Protein AF-A0A0A1FB76-F1 (afdb_monomer_lite)

Radius of gyration: 25.15 Å; chains: 1; bounding box: 40×24×61 Å

Organism: NCBI:txid279058

Secondary structure (DSSP, 8-state):
--SS-S-HHHHHHHHT--HHHHHHHHH-SS------S--PPPTTGGGHHHHHHHHHHHTTSPPPHHHHHHHHHT-

Foldseek 3Di:
DPDDPDDLVVVCVVVVHDSVVSVVCVPDPDDDDDDDPDPPDDPCNVVVVVVVVVQVVQPPHGDDPVVVVVVVVVD

Sequence (75 aa):
MKKHGLSMLQIAVEAGRTVNTVRRHLALEEVPKYERNVKGACKLDTHRDYLRKRQAAARPKWIPVTVLYREIVAR

pLDDT: mean 86.93, std 9.9, range [50.19, 96.06]

Structure (mmCIF, N/CA/C/O backbone):
data_AF-A0A0A1FB76-F1
#
_entry.id   AF-A0A0A1FB76-F1
#
loop_
_atom_site.group_PDB
_atom_site.id
_atom_site.type_symbol
_atom_site.label_atom_id
_atom_site.label_alt_id
_atom_site.label_comp_id
_atom_site.label_asym_id
_atom_site.label_entity_id
_atom_site.label_seq_id
_atom_site.pdbx_PDB_ins_code
_atom_site.Cartn_x
_atom_site.Cartn_y
_atom_site.Cartn_z
_atom_site.occupancy
_atom_site.B_iso_or_equiv
_atom_site.auth_seq_id
_atom_site.auth_comp_id
_atom_site.auth_asym_id
_atom_site.auth_atom_id
_atom_site.pdbx_PDB_model_num
ATOM 1 N N . MET A 1 1 ? -9.552 7.378 38.913 1.00 51.09 1 MET A N 1
ATOM 2 C CA . MET A 1 1 ? -10.519 7.625 37.819 1.00 51.09 1 MET A CA 1
ATOM 3 C C . MET A 1 1 ? -9.910 8.636 36.859 1.00 51.09 1 MET A C 1
ATOM 5 O O . MET A 1 1 ? -9.797 9.801 37.215 1.00 51.09 1 MET A O 1
ATOM 9 N N . LYS A 1 2 ? -9.390 8.208 35.702 1.00 50.19 2 LYS A N 1
ATOM 10 C CA . LYS A 1 2 ? -8.693 9.124 34.786 1.00 50.19 2 LYS A CA 1
ATOM 11 C C . LYS A 1 2 ? -9.722 9.856 33.893 1.00 50.19 2 LYS A C 1
ATOM 13 O O . LYS A 1 2 ? -10.244 9.302 32.937 1.00 50.19 2 LYS A O 1
ATOM 18 N N . LYS A 1 3 ? -9.998 11.107 34.280 1.00 59.53 3 LYS A N 1
ATOM 19 C CA . LYS A 1 3 ? -10.353 12.297 33.472 1.00 59.53 3 LYS A CA 1
ATOM 20 C C . LYS A 1 3 ? -11.748 12.513 32.839 1.00 59.53 3 LYS A C 1
ATOM 22 O O . LYS A 1 3 ? -11.996 13.659 32.496 1.00 59.53 3 LYS A O 1
ATOM 27 N N . HIS A 1 4 ? -12.681 11.556 32.752 1.00 59.88 4 HIS A N 1
ATOM 28 C CA . HIS A 1 4 ? -13.966 11.807 32.039 1.00 59.88 4 HIS A CA 1
ATOM 29 C C . HIS A 1 4 ? -15.234 11.975 32.898 1.00 59.88 4 HIS A C 1
ATOM 31 O O . HIS A 1 4 ? -16.285 12.276 32.347 1.00 59.88 4 HIS A O 1
ATOM 37 N N . GLY A 1 5 ? -15.189 11.763 34.219 1.00 73.31 5 GLY A N 1
ATOM 38 C CA . GLY A 1 5 ? -16.374 11.877 35.097 1.00 73.31 5 GLY A CA 1
ATOM 39 C C . GLY A 1 5 ? -17.480 10.824 34.874 1.00 73.31 5 GLY A C 1
ATOM 40 O O . GLY A 1 5 ? -18.375 10.702 35.702 1.00 73.31 5 GLY A O 1
ATOM 41 N N . LEU A 1 6 ? -17.396 10.030 33.801 1.00 79.25 6 LEU A N 1
ATOM 42 C CA . LEU A 1 6 ? -18.342 8.976 33.432 1.00 79.25 6 LEU A CA 1
ATOM 43 C C . LEU A 1 6 ? -17.931 7.602 33.977 1.00 79.25 6 LEU A C 1
ATOM 45 O O . LEU A 1 6 ? -16.743 7.283 34.104 1.00 79.25 6 LEU A O 1
ATOM 49 N N . SER A 1 7 ? -18.924 6.751 34.253 1.00 87.69 7 SER A N 1
ATOM 50 C CA . SER A 1 7 ? -18.683 5.344 34.590 1.00 87.69 7 SER A CA 1
ATOM 51 C C . SER A 1 7 ? -18.262 4.536 33.355 1.00 87.69 7 SER A C 1
ATOM 53 O O . SER A 1 7 ? -18.671 4.822 32.231 1.00 87.69 7 SER A O 1
ATOM 55 N N . MET A 1 8 ? -17.483 3.465 33.552 1.00 87.75 8 MET A N 1
ATOM 56 C CA . MET A 1 8 ? -17.067 2.586 32.444 1.00 87.75 8 MET A CA 1
ATOM 57 C C . MET A 1 8 ? -18.259 1.969 31.695 1.00 87.75 8 MET A C 1
ATOM 59 O O . MET A 1 8 ? -18.156 1.722 30.499 1.00 87.75 8 MET A O 1
ATOM 63 N N . LEU A 1 9 ? -19.374 1.721 32.393 1.00 91.00 9 LEU A N 1
ATOM 64 C CA . LEU A 1 9 ? -20.620 1.224 31.803 1.00 91.00 9 LEU A CA 1
ATOM 65 C C . LEU A 1 9 ? -21.255 2.260 30.873 1.00 91.00 9 LEU A C 1
ATOM 67 O O . LEU A 1 9 ? -21.621 1.914 29.757 1.00 91.00 9 LEU A O 1
ATOM 71 N N . GLN A 1 10 ? -21.335 3.524 31.295 1.00 91.81 10 GLN A N 1
ATOM 72 C CA . GLN A 1 10 ? -21.858 4.599 30.445 1.00 91.81 10 GLN A CA 1
ATOM 73 C C . GLN A 1 10 ? -21.012 4.769 29.181 1.00 91.81 10 GLN A C 1
ATOM 75 O O . GLN A 1 10 ? -21.559 4.781 28.084 1.00 91.81 10 GLN A O 1
ATOM 80 N N . ILE A 1 11 ? -19.681 4.779 29.321 1.00 89.88 11 ILE A N 1
ATOM 81 C CA . ILE A 1 11 ? -18.760 4.860 28.176 1.00 89.88 11 ILE A CA 1
ATOM 82 C C . ILE A 1 11 ? -1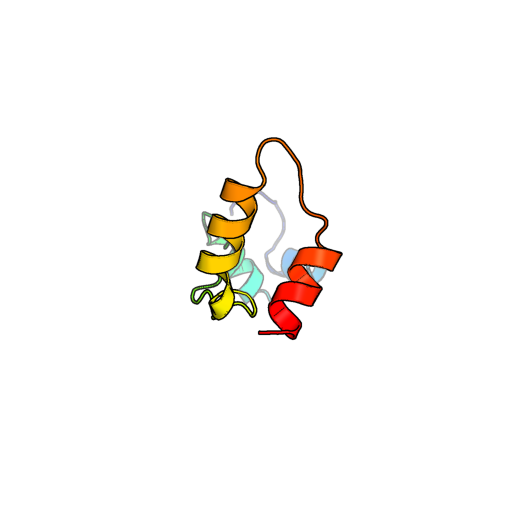8.946 3.656 27.237 1.00 89.88 11 ILE A C 1
ATOM 84 O O . ILE A 1 11 ? -18.913 3.802 26.020 1.00 89.88 11 ILE A O 1
ATOM 88 N N . ALA A 1 12 ? -19.147 2.457 27.788 1.00 92.81 12 ALA A N 1
ATOM 89 C CA . ALA A 1 12 ? -19.376 1.239 27.015 1.00 92.81 12 ALA A CA 1
ATOM 90 C C . ALA A 1 12 ? -20.678 1.297 26.196 1.00 92.81 12 ALA A C 1
ATOM 92 O O . ALA A 1 12 ? -20.669 0.946 25.014 1.00 92.81 12 ALA A O 1
ATOM 93 N N . VAL A 1 13 ? -21.769 1.773 26.804 1.00 93.94 13 VAL A N 1
ATOM 94 C CA . VAL A 1 13 ? -23.069 1.953 26.139 1.00 93.94 13 VAL A CA 1
ATOM 95 C C . VAL A 1 13 ? -22.967 2.988 25.021 1.00 93.94 13 VAL A C 1
ATOM 97 O O . VAL A 1 13 ? -23.359 2.699 23.895 1.00 93.94 13 VAL A O 1
ATOM 100 N N . GLU A 1 14 ? -22.384 4.152 25.303 1.00 92.25 14 GLU A N 1
ATOM 101 C CA . GLU A 1 14 ? -22.248 5.240 24.329 1.00 92.25 14 GLU A CA 1
ATOM 102 C C . GLU A 1 14 ? -21.327 4.865 23.158 1.00 92.25 14 GLU A C 1
ATOM 104 O O . GLU A 1 14 ? -21.648 5.120 22.000 1.00 92.25 14 GLU A O 1
ATOM 109 N N . ALA A 1 15 ? -20.211 4.183 23.431 1.00 89.75 15 ALA A N 1
ATOM 110 C CA . ALA A 1 15 ? -19.281 3.735 22.395 1.00 89.75 15 ALA A CA 1
ATOM 111 C C . ALA A 1 15 ? -19.741 2.467 21.646 1.00 89.75 15 ALA A C 1
ATOM 113 O O . ALA A 1 15 ? -19.082 2.052 20.686 1.00 89.75 15 ALA A O 1
ATOM 114 N N . GLY A 1 16 ? -20.804 1.789 22.100 1.00 93.94 16 GLY A N 1
ATOM 115 C CA . GLY A 1 16 ? -21.209 0.482 21.571 1.00 93.94 16 GLY A CA 1
ATOM 116 C C . GLY A 1 16 ? -20.088 -0.561 21.681 1.00 93.94 16 GLY A C 1
ATOM 117 O O . GLY A 1 16 ? -19.777 -1.272 20.719 1.00 93.94 16 GLY A O 1
ATOM 118 N N . ARG A 1 17 ? -19.390 -0.597 22.822 1.00 92.69 17 ARG A N 1
ATOM 119 C CA . ARG A 1 17 ? -18.273 -1.515 23.108 1.00 92.69 17 ARG A CA 1
ATOM 120 C C . ARG A 1 17 ? -18.466 -2.164 24.472 1.00 92.69 17 ARG A C 1
ATOM 122 O O . ARG A 1 17 ? -19.187 -1.659 25.315 1.00 92.69 17 ARG A O 1
ATOM 129 N N . THR A 1 18 ? -17.798 -3.287 24.722 1.00 93.31 18 THR A N 1
ATOM 130 C CA . THR A 1 18 ? -17.887 -3.942 26.037 1.00 93.31 18 THR A CA 1
ATOM 131 C C . THR A 1 18 ? -17.120 -3.163 27.110 1.00 93.31 18 THR A C 1
ATOM 133 O O . THR A 1 18 ? -16.118 -2.504 26.819 1.00 93.31 18 THR A O 1
ATOM 136 N N . VAL A 1 19 ? -17.522 -3.316 28.377 1.00 92.31 19 VAL A N 1
ATOM 137 C CA . VAL A 1 19 ? -16.819 -2.721 29.532 1.00 92.31 19 VAL A CA 1
ATOM 138 C C . VAL A 1 19 ? -15.346 -3.140 29.575 1.00 92.31 19 VAL A C 1
ATOM 140 O O . VAL A 1 19 ? -14.485 -2.334 29.916 1.00 92.31 19 VAL A O 1
ATOM 143 N N . ASN A 1 20 ? -15.028 -4.373 29.171 1.00 93.50 20 ASN A N 1
ATOM 144 C CA . ASN A 1 20 ? -13.650 -4.861 29.110 1.00 93.50 20 ASN A CA 1
ATOM 145 C C . ASN A 1 20 ? -12.833 -4.156 28.021 1.00 93.50 20 ASN A C 1
ATOM 147 O O . ASN A 1 20 ? -11.660 -3.859 28.239 1.00 93.50 20 ASN A O 1
ATOM 151 N N . THR A 1 21 ? -13.445 -3.842 26.875 1.00 91.69 21 THR A N 1
ATOM 152 C CA . THR A 1 21 ? -12.807 -3.049 25.815 1.00 91.69 21 THR A CA 1
ATOM 153 C C . THR A 1 21 ? -12.503 -1.637 26.303 1.00 91.69 21 THR A C 1
ATOM 155 O O . THR A 1 21 ? -11.385 -1.168 26.117 1.00 91.69 21 THR A O 1
ATOM 158 N N . VAL A 1 22 ? -13.459 -0.991 26.979 1.00 90.94 22 VAL A N 1
ATOM 159 C CA . VAL A 1 22 ? -13.272 0.345 27.568 1.00 90.94 22 VAL A CA 1
ATOM 160 C C . VAL A 1 22 ? -12.188 0.315 28.644 1.00 90.94 22 VAL A C 1
ATOM 162 O O . VAL A 1 22 ? -11.267 1.123 28.602 1.00 90.94 22 VAL A O 1
ATOM 165 N N . ARG A 1 23 ? -12.231 -0.661 29.560 1.00 90.69 23 ARG A N 1
ATOM 166 C CA . ARG A 1 23 ? -11.206 -0.860 30.596 1.00 90.69 23 ARG A CA 1
ATOM 167 C C . ARG A 1 23 ? -9.819 -1.037 29.983 1.00 90.69 23 ARG A C 1
ATOM 169 O O . ARG A 1 23 ? -8.888 -0.363 30.409 1.00 90.69 23 ARG A O 1
ATOM 176 N N . ARG A 1 24 ? -9.684 -1.917 28.983 1.00 89.19 24 ARG A N 1
ATOM 177 C CA . ARG A 1 24 ? -8.425 -2.131 28.259 1.00 89.19 24 ARG A CA 1
ATOM 178 C C . ARG A 1 24 ? -7.954 -0.835 27.606 1.00 89.19 24 ARG A C 1
ATOM 180 O O . ARG A 1 24 ? -6.792 -0.498 27.750 1.00 89.19 24 ARG A O 1
ATOM 187 N N . HIS A 1 25 ? -8.833 -0.113 26.916 1.00 87.44 25 HIS A N 1
ATOM 188 C CA . HIS A 1 25 ? -8.465 1.102 26.191 1.00 87.44 25 HIS A CA 1
ATOM 189 C C . HIS A 1 25 ? -8.047 2.246 27.126 1.00 87.44 25 HIS A C 1
ATOM 191 O O . HIS A 1 25 ? -7.053 2.903 26.860 1.00 87.44 25 HIS A O 1
ATOM 197 N N . LEU A 1 26 ? -8.740 2.430 28.255 1.00 87.38 26 LEU A N 1
ATOM 198 C CA . LEU A 1 26 ? -8.383 3.422 29.280 1.00 87.38 26 LEU A CA 1
ATOM 199 C C . LEU A 1 26 ? -7.099 3.073 30.052 1.00 87.38 26 LEU A C 1
ATOM 201 O O . LEU A 1 26 ? -6.512 3.952 30.682 1.00 87.38 26 LEU A O 1
ATOM 205 N N . ALA A 1 27 ? -6.699 1.798 30.061 1.00 87.50 27 ALA A N 1
ATOM 206 C CA . ALA A 1 27 ? -5.451 1.346 30.669 1.00 87.50 27 ALA A CA 1
ATOM 207 C C . ALA A 1 27 ? -4.236 1.530 29.746 1.00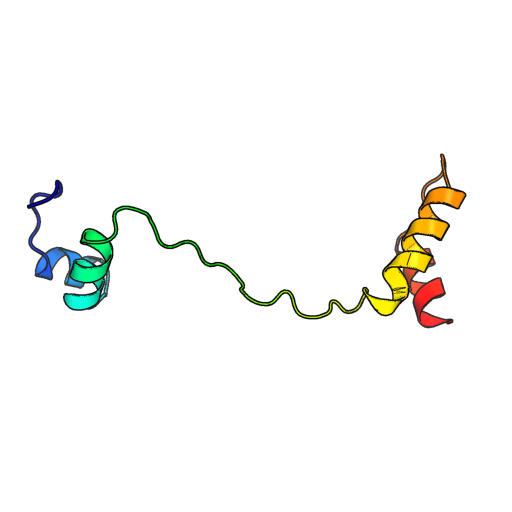 87.50 27 ALA A C 1
ATOM 209 O O . ALA A 1 27 ? -3.114 1.562 30.244 1.00 87.50 27 ALA A O 1
ATOM 210 N N . LEU A 1 28 ? -4.443 1.643 28.429 1.00 86.19 28 LEU A N 1
ATOM 211 C CA . LEU A 1 28 ? -3.365 1.911 27.482 1.00 86.19 28 LEU A CA 1
ATOM 212 C C . LEU A 1 28 ? -2.922 3.373 27.616 1.00 86.19 28 LEU A C 1
ATOM 214 O O . LEU A 1 28 ? -3.746 4.285 27.578 1.00 86.19 28 LEU A O 1
ATOM 218 N N . GLU A 1 29 ? -1.619 3.593 27.781 1.00 76.06 29 GLU A N 1
ATOM 219 C CA . GLU A 1 29 ? -1.034 4.941 27.838 1.00 76.06 29 GLU A CA 1
ATOM 220 C C . GLU A 1 29 ? -0.929 5.577 26.446 1.00 76.06 29 GLU A C 1
ATOM 222 O O . GLU A 1 29 ? -0.986 6.799 26.315 1.00 76.06 29 GLU A O 1
ATOM 227 N N . GLU A 1 30 ? -0.870 4.742 25.407 1.00 78.38 30 GLU A N 1
ATOM 228 C CA . GLU A 1 30 ? -0.845 5.147 24.006 1.00 78.38 30 GLU A CA 1
ATOM 229 C C . GLU A 1 30 ? -1.967 4.480 23.208 1.00 78.38 30 GLU A C 1
ATOM 231 O O . GLU A 1 30 ? -2.363 3.337 23.457 1.00 78.38 30 GLU A O 1
ATOM 236 N N . VAL A 1 31 ? -2.476 5.197 22.204 1.00 78.88 31 VAL A N 1
ATOM 237 C CA . VAL A 1 31 ? -3.492 4.663 21.296 1.00 78.88 31 VAL A CA 1
ATOM 238 C C . VAL A 1 31 ? -2.845 3.570 20.437 1.00 78.88 31 VAL A C 1
ATOM 240 O O . VAL A 1 31 ? -1.904 3.869 19.698 1.00 78.88 31 VAL A O 1
ATOM 243 N N . PRO A 1 32 ? -3.335 2.316 20.479 1.00 76.62 32 PRO A N 1
ATOM 244 C CA . PRO A 1 32 ? -2.741 1.235 19.710 1.00 76.62 32 PRO A CA 1
ATOM 245 C C . PRO A 1 32 ? 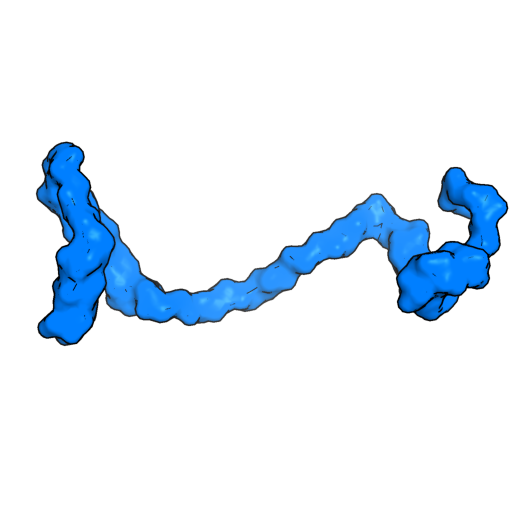-2.885 1.540 18.218 1.00 76.62 32 PRO A C 1
ATOM 247 O O . PRO A 1 32 ? -3.993 1.596 17.679 1.00 76.62 32 PRO A O 1
ATOM 250 N N . LYS A 1 33 ? -1.752 1.751 17.548 1.00 81.56 33 LYS A N 1
ATOM 251 C CA . LYS A 1 33 ? -1.690 1.983 16.108 1.00 81.56 33 LYS A CA 1
ATOM 252 C C . LYS A 1 33 ? -1.670 0.640 15.390 1.00 81.56 33 LYS A C 1
ATOM 254 O O . LYS A 1 33 ? -0.952 -0.274 15.784 1.00 81.56 33 LYS A O 1
ATOM 259 N N . TYR A 1 34 ? -2.467 0.507 14.332 1.00 81.69 34 TYR A N 1
ATOM 260 C CA . TYR A 1 34 ? -2.389 -0.676 13.485 1.00 81.69 34 TYR A CA 1
ATOM 261 C C . TYR A 1 34 ? -1.030 -0.707 12.783 1.00 81.69 34 TYR A C 1
ATOM 263 O O . TYR A 1 34 ? -0.746 0.127 11.920 1.00 81.69 34 TYR A O 1
ATOM 271 N N . GLU A 1 35 ? -0.214 -1.692 13.138 1.00 76.31 35 GLU A N 1
ATOM 272 C CA . GLU A 1 35 ? 1.032 -1.999 12.453 1.00 76.31 35 GLU A CA 1
ATOM 273 C C . GLU A 1 35 ? 0.873 -3.305 11.684 1.00 76.31 35 GLU A C 1
ATOM 275 O O . GLU A 1 35 ? 0.538 -4.361 12.226 1.00 76.31 35 GLU A O 1
ATOM 280 N N . ARG A 1 36 ? 1.090 -3.235 10.370 1.00 77.62 36 ARG A N 1
ATOM 281 C CA . ARG A 1 36 ? 1.140 -4.435 9.542 1.00 77.62 36 ARG A CA 1
ATOM 282 C C . ARG A 1 36 ? 2.518 -5.079 9.725 1.00 77.62 36 ARG A C 1
ATOM 284 O O . ARG A 1 36 ? 3.479 -4.644 9.099 1.00 77.62 36 ARG A O 1
ATOM 291 N N . ASN A 1 37 ? 2.577 -6.142 10.528 1.00 72.44 37 ASN A N 1
ATOM 292 C CA . ASN A 1 37 ? 3.812 -6.877 10.843 1.00 72.44 37 ASN A CA 1
ATOM 293 C C . ASN A 1 37 ? 4.493 -7.522 9.624 1.00 72.44 37 ASN A C 1
ATOM 295 O O . ASN A 1 37 ? 5.699 -7.743 9.638 1.00 72.44 37 ASN A O 1
ATOM 299 N N . VAL A 1 38 ? 3.746 -7.806 8.552 1.00 77.38 38 VAL A N 1
ATOM 300 C CA . VAL A 1 38 ? 4.291 -8.412 7.329 1.00 77.38 38 VAL A CA 1
ATOM 301 C C . VAL A 1 38 ? 3.926 -7.556 6.124 1.00 77.38 38 VAL A C 1
ATOM 303 O O . VAL A 1 38 ? 2.769 -7.492 5.699 1.00 77.38 38 VAL A O 1
ATOM 306 N N . LYS A 1 39 ? 4.928 -6.895 5.541 1.00 75.44 39 LYS A N 1
ATOM 307 C CA . LYS A 1 39 ? 4.809 -6.309 4.204 1.00 75.44 39 LYS A CA 1
ATOM 308 C C . LYS A 1 39 ? 4.898 -7.460 3.204 1.00 75.44 39 LYS A C 1
ATOM 310 O O . LYS A 1 39 ? 5.990 -7.886 2.853 1.00 75.44 39 LYS A O 1
ATOM 315 N N . GLY A 1 40 ? 3.747 -8.014 2.824 1.00 75.00 40 GLY A N 1
ATOM 316 C CA . GLY A 1 40 ? 3.686 -9.037 1.780 1.00 75.00 40 GLY A CA 1
ATOM 317 C C . GLY A 1 40 ? 4.285 -8.529 0.466 1.00 75.00 40 GLY A C 1
ATOM 318 O O . GLY A 1 40 ? 4.293 -7.320 0.221 1.00 75.00 40 GLY A O 1
ATOM 319 N N . ALA A 1 41 ? 4.767 -9.456 -0.364 1.00 82.31 41 ALA A N 1
ATOM 320 C CA . ALA A 1 41 ? 5.285 -9.133 -1.687 1.00 82.31 41 ALA A CA 1
ATOM 321 C C . ALA A 1 41 ? 4.221 -8.379 -2.504 1.00 82.31 41 ALA A C 1
ATOM 323 O O . ALA A 1 41 ? 3.078 -8.818 -2.654 1.00 82.31 41 ALA A O 1
ATOM 324 N N . CYS A 1 42 ? 4.597 -7.216 -3.015 1.00 83.12 42 CYS A N 1
ATOM 325 C CA . CYS A 1 42 ? 3.790 -6.410 -3.909 1.00 83.12 42 CYS A CA 1
ATOM 326 C C . CYS A 1 42 ? 3.898 -6.955 -5.336 1.00 83.12 42 CYS A C 1
ATOM 328 O O . CYS A 1 42 ? 4.958 -7.392 -5.773 1.00 83.12 42 CYS A O 1
ATOM 330 N N . LYS A 1 43 ? 2.825 -6.811 -6.123 1.00 85.69 43 LYS A N 1
ATOM 331 C CA . LYS A 1 43 ? 2.773 -7.228 -7.541 1.00 85.69 43 LYS A CA 1
ATOM 332 C C . LYS A 1 43 ? 3.926 -6.683 -8.399 1.00 85.69 43 LYS A C 1
ATOM 334 O O . LYS A 1 43 ? 4.272 -7.269 -9.414 1.00 85.69 43 LYS A O 1
ATOM 339 N N . LEU A 1 44 ? 4.499 -5.546 -8.006 1.00 88.25 44 LEU A N 1
ATOM 340 C CA . LEU A 1 44 ? 5.583 -4.874 -8.724 1.00 88.25 44 LEU A CA 1
ATOM 341 C C . LEU A 1 44 ? 6.982 -5.256 -8.235 1.00 88.25 44 LEU A C 1
ATOM 343 O O . LEU A 1 44 ? 7.956 -4.768 -8.806 1.00 88.25 44 LEU A O 1
ATOM 347 N N . ASP A 1 45 ? 7.114 -6.085 -7.197 1.00 89.44 45 ASP A N 1
ATOM 348 C CA . ASP A 1 45 ? 8.428 -6.396 -6.628 1.00 89.44 45 ASP A CA 1
ATOM 349 C C . ASP A 1 45 ? 9.338 -7.091 -7.646 1.00 89.44 45 ASP A C 1
ATOM 351 O O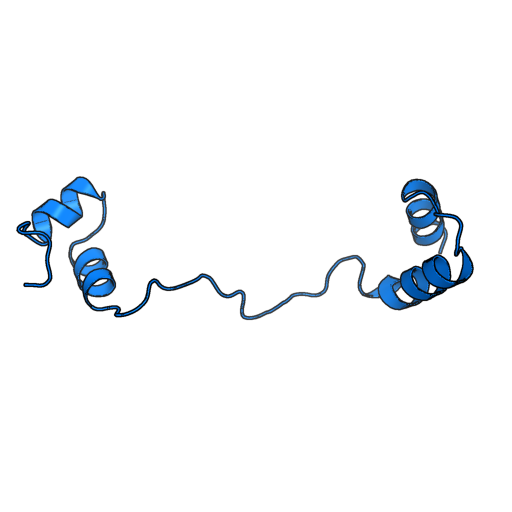 . ASP A 1 45 ? 10.494 -6.696 -7.780 1.00 89.44 45 ASP A O 1
ATOM 355 N N . THR A 1 46 ? 8.793 -7.980 -8.480 1.00 91.38 46 THR A N 1
ATOM 356 C CA . THR A 1 46 ? 9.524 -8.634 -9.581 1.00 91.38 46 THR A CA 1
ATOM 357 C C . THR A 1 46 ? 10.040 -7.652 -10.647 1.00 91.38 46 THR A C 1
ATOM 359 O O . THR A 1 46 ? 11.037 -7.917 -11.318 1.00 91.38 46 THR A O 1
ATOM 362 N N . HIS A 1 47 ? 9.399 -6.488 -10.810 1.00 92.88 47 HIS A N 1
ATOM 363 C CA . HIS A 1 47 ? 9.740 -5.500 -11.846 1.00 92.88 47 HIS A CA 1
ATOM 364 C C . HIS A 1 47 ? 10.446 -4.253 -11.290 1.00 92.88 47 HIS A C 1
ATOM 366 O O . HIS A 1 47 ? 10.766 -3.333 -12.045 1.00 92.88 47 HIS A O 1
ATOM 372 N N . ARG A 1 48 ? 10.703 -4.199 -9.978 1.00 92.06 48 ARG A N 1
ATOM 373 C CA . ARG A 1 48 ? 11.168 -2.996 -9.274 1.00 92.06 48 ARG A CA 1
ATOM 374 C C . ARG A 1 48 ? 12.494 -2.461 -9.814 1.00 92.06 48 ARG A C 1
ATOM 376 O O . ARG A 1 48 ? 12.619 -1.257 -10.044 1.00 92.06 48 ARG A O 1
ATOM 383 N N . ASP A 1 49 ? 13.457 -3.344 -10.057 1.00 94.00 49 ASP A N 1
ATOM 384 C CA . ASP A 1 49 ? 14.780 -2.951 -10.555 1.00 94.00 49 ASP A CA 1
ATOM 385 C C . ASP A 1 49 ? 14.732 -2.464 -12.000 1.00 94.00 49 ASP A C 1
ATOM 387 O O . ASP A 1 49 ? 15.383 -1.477 -12.350 1.00 94.00 49 ASP A O 1
ATOM 391 N N . TYR A 1 50 ? 13.911 -3.113 -12.826 1.00 94.19 50 TYR A N 1
ATOM 392 C CA . TYR A 1 50 ? 13.673 -2.686 -14.199 1.00 94.19 50 TYR A CA 1
ATOM 393 C C . TYR A 1 50 ? 13.065 -1.280 -14.238 1.00 94.19 50 TYR A C 1
ATOM 395 O O . TYR A 1 50 ? 13.623 -0.388 -14.876 1.00 94.19 50 TYR A O 1
ATOM 403 N N . LEU A 1 51 ? 11.981 -1.051 -13.487 1.00 93.62 51 LEU A N 1
ATOM 404 C CA . LEU A 1 51 ? 11.298 0.243 -13.435 1.00 93.62 51 LEU A CA 1
ATOM 405 C C . LEU A 1 51 ? 12.226 1.370 -12.966 1.00 93.62 51 LEU A C 1
ATOM 407 O O . LEU A 1 51 ? 12.210 2.456 -13.544 1.00 93.62 51 LEU A O 1
ATOM 411 N N . ARG A 1 52 ? 13.073 1.117 -11.961 1.00 93.69 52 ARG A N 1
ATOM 412 C CA . ARG A 1 52 ? 14.049 2.103 -11.466 1.00 93.69 52 ARG A CA 1
ATOM 413 C C . ARG A 1 52 ? 15.081 2.479 -12.525 1.00 93.69 52 ARG A C 1
ATOM 415 O O . ARG A 1 52 ? 15.309 3.666 -12.754 1.00 93.69 52 ARG A O 1
ATOM 422 N N . LYS A 1 53 ? 15.678 1.488 -13.195 1.00 95.06 53 LYS A N 1
ATOM 423 C CA . LYS A 1 53 ? 16.645 1.724 -14.281 1.00 95.06 53 LYS A CA 1
ATOM 424 C C . LYS A 1 53 ? 15.995 2.468 -15.446 1.00 95.06 53 LYS A C 1
ATOM 426 O O . LYS A 1 53 ? 16.560 3.429 -15.962 1.00 95.06 53 LYS A O 1
ATOM 431 N N . ARG A 1 54 ? 14.773 2.072 -15.808 1.00 94.81 54 ARG A N 1
ATOM 432 C CA . ARG A 1 54 ? 14.004 2.671 -16.898 1.00 94.81 54 ARG A CA 1
ATOM 433 C C . ARG A 1 54 ? 13.662 4.138 -16.634 1.00 94.81 54 ARG A C 1
ATOM 435 O O . ARG A 1 54 ? 13.823 4.963 -17.530 1.00 94.81 54 ARG A O 1
ATOM 442 N N . GLN A 1 55 ? 13.258 4.475 -15.408 1.00 93.06 55 GLN A N 1
ATOM 443 C CA . GLN A 1 55 ? 13.015 5.860 -14.990 1.00 93.06 55 GLN A CA 1
ATOM 444 C C . GLN A 1 55 ? 14.296 6.699 -14.971 1.00 93.06 55 GLN A C 1
ATOM 446 O O . GLN A 1 55 ? 14.268 7.850 -15.399 1.00 93.06 55 GLN A O 1
ATOM 451 N N . ALA A 1 56 ? 15.415 6.140 -14.499 1.00 94.25 56 ALA A N 1
ATOM 452 C CA . ALA A 1 56 ? 16.698 6.840 -14.488 1.00 94.25 56 ALA A CA 1
ATOM 453 C C . ALA A 1 56 ? 17.171 7.183 -15.911 1.00 94.25 56 ALA A C 1
ATOM 455 O O . ALA A 1 56 ? 17.563 8.320 -16.158 1.00 94.25 56 ALA A O 1
ATOM 456 N N . ALA A 1 57 ? 17.050 6.237 -16.847 1.00 94.06 57 ALA A N 1
ATOM 457 C CA . ALA A 1 57 ? 17.429 6.418 -18.249 1.00 94.06 57 ALA A CA 1
ATOM 458 C C . ALA A 1 57 ? 16.558 7.438 -19.006 1.00 94.06 57 ALA A C 1
ATOM 460 O O . ALA A 1 57 ? 16.972 7.957 -20.036 1.00 94.06 57 ALA A O 1
ATOM 461 N N . ALA A 1 58 ? 15.347 7.720 -18.523 1.00 93.31 58 ALA A N 1
ATOM 462 C CA . ALA A 1 58 ? 14.440 8.661 -19.174 1.00 93.31 58 ALA A CA 1
ATOM 463 C C . ALA A 1 58 ? 14.739 10.129 -18.862 1.00 93.31 58 ALA A C 1
ATOM 465 O O . ALA A 1 58 ? 14.287 11.010 -19.595 1.00 93.31 58 ALA A O 1
ATOM 466 N N . ARG A 1 59 ? 15.468 10.405 -17.773 1.00 90.94 59 ARG A N 1
ATOM 467 C CA . ARG A 1 59 ? 15.669 11.770 -17.277 1.00 90.94 59 ARG A CA 1
ATOM 468 C C . ARG A 1 59 ? 16.337 12.658 -18.340 1.00 90.94 59 ARG A C 1
ATOM 470 O O . ARG A 1 59 ? 17.266 12.204 -19.002 1.00 90.94 59 ARG A O 1
ATOM 477 N N . PRO A 1 60 ? 15.891 13.922 -18.500 1.00 91.31 60 PRO A N 1
ATOM 478 C CA . PRO A 1 60 ? 14.882 14.631 -17.696 1.00 91.31 60 PRO A CA 1
ATOM 479 C C . PRO A 1 60 ? 13.427 14.372 -18.127 1.00 91.31 60 PRO A C 1
ATOM 481 O O . PRO A 1 60 ? 12.504 14.860 -17.480 1.00 91.31 60 PRO A O 1
ATOM 484 N N . LYS A 1 61 ? 13.201 13.629 -19.215 1.00 91.75 61 LYS A N 1
ATOM 485 C CA . LYS A 1 61 ? 11.859 13.346 -19.731 1.00 91.75 61 LYS A CA 1
ATOM 486 C C . LYS A 1 61 ? 11.163 12.302 -18.856 1.00 91.75 61 LYS A C 1
ATOM 488 O O . LYS A 1 61 ? 11.788 11.403 -18.295 1.00 91.75 61 LYS A O 1
ATOM 493 N N . TRP A 1 62 ? 9.844 12.412 -18.744 1.00 92.25 62 TRP A N 1
ATOM 494 C CA . TRP A 1 62 ? 9.045 11.439 -18.007 1.00 92.25 62 TRP A CA 1
ATOM 495 C C . TRP A 1 62 ? 8.430 10.406 -18.953 1.00 92.25 62 TRP A C 1
ATOM 497 O O . TRP A 1 62 ? 8.014 10.738 -20.062 1.00 92.25 62 TRP A O 1
ATOM 507 N N . ILE A 1 63 ? 8.378 9.147 -18.511 1.00 92.50 63 ILE A N 1
ATOM 508 C CA . ILE A 1 63 ? 7.712 8.062 -19.235 1.00 92.50 63 ILE A CA 1
ATOM 509 C C . ILE A 1 63 ? 6.292 7.925 -18.679 1.00 92.50 63 ILE A C 1
ATOM 511 O O . ILE A 1 63 ? 6.142 7.732 -17.468 1.00 92.50 63 ILE A O 1
ATOM 515 N N . PRO A 1 64 ? 5.256 7.952 -19.532 1.00 95.38 64 PRO A N 1
ATOM 516 C CA . PRO A 1 64 ? 3.896 7.664 -19.106 1.00 95.38 64 PRO A CA 1
ATOM 517 C C . PRO A 1 64 ? 3.764 6.269 -18.484 1.00 95.38 64 PRO A C 1
ATOM 519 O O . PRO A 1 64 ? 4.329 5.289 -18.974 1.00 95.38 64 PRO A O 1
ATOM 522 N N . VAL A 1 65 ? 2.940 6.153 -17.443 1.00 92.88 65 VAL A N 1
ATOM 523 C CA . VAL A 1 65 ? 2.678 4.875 -16.755 1.00 92.88 65 VAL A CA 1
ATOM 524 C C . VAL A 1 65 ? 2.124 3.816 -17.711 1.00 92.88 65 VAL A C 1
ATOM 526 O O . VAL A 1 65 ? 2.451 2.641 -17.585 1.00 92.88 65 VAL A O 1
ATOM 529 N N . THR A 1 66 ? 1.339 4.223 -18.709 1.00 96.06 66 THR A N 1
ATOM 530 C CA . THR A 1 66 ? 0.797 3.326 -19.740 1.00 96.06 66 THR A CA 1
ATOM 531 C C . THR A 1 66 ? 1.890 2.641 -20.558 1.00 96.06 66 THR A C 1
ATOM 533 O O . THR A 1 66 ? 1.747 1.469 -20.899 1.00 96.06 66 THR A O 1
ATOM 536 N N . VAL A 1 67 ? 2.998 3.335 -20.835 1.00 95.06 67 VAL A N 1
ATOM 537 C CA . VAL A 1 67 ? 4.158 2.769 -21.536 1.00 95.06 67 VAL A CA 1
ATOM 538 C C . VAL A 1 67 ? 4.882 1.778 -20.631 1.00 95.06 67 VAL A C 1
ATOM 540 O O . VAL A 1 67 ? 5.110 0.649 -21.046 1.00 95.06 67 VAL A O 1
ATOM 543 N N . LEU A 1 68 ? 5.148 2.149 -19.373 1.00 93.56 68 LEU A N 1
ATOM 544 C CA . LEU A 1 68 ? 5.773 1.248 -18.393 1.00 93.56 68 LEU A CA 1
ATOM 545 C C . LEU A 1 68 ? 4.942 -0.023 -18.162 1.00 93.56 68 LEU A C 1
ATOM 547 O O . LEU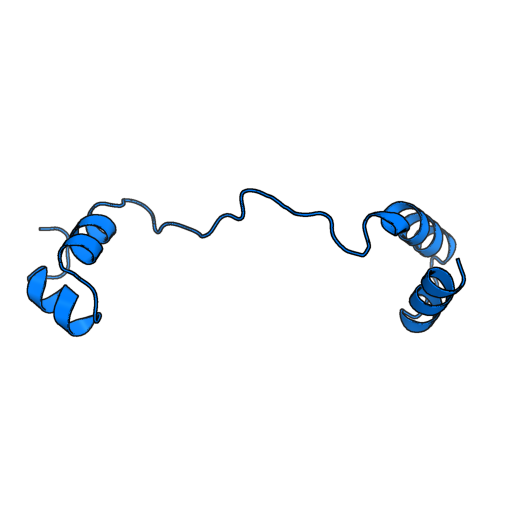 A 1 68 ? 5.491 -1.109 -18.012 1.00 93.56 68 LEU A O 1
ATOM 551 N N . TYR A 1 69 ? 3.614 0.103 -18.151 1.00 94.62 69 TYR A N 1
ATOM 552 C CA . TYR A 1 69 ? 2.713 -1.037 -18.029 1.00 94.62 69 TYR A CA 1
ATOM 553 C C . TYR A 1 69 ? 2.796 -1.962 -19.248 1.00 94.62 69 TYR A C 1
ATOM 555 O O . TYR A 1 69 ? 2.934 -3.170 -19.079 1.00 94.62 69 TYR A O 1
ATOM 563 N N . ARG A 1 70 ? 2.782 -1.411 -20.470 1.00 95.62 70 ARG A N 1
ATOM 564 C CA . ARG A 1 70 ? 2.970 -2.199 -21.702 1.00 95.62 70 ARG A CA 1
ATOM 565 C C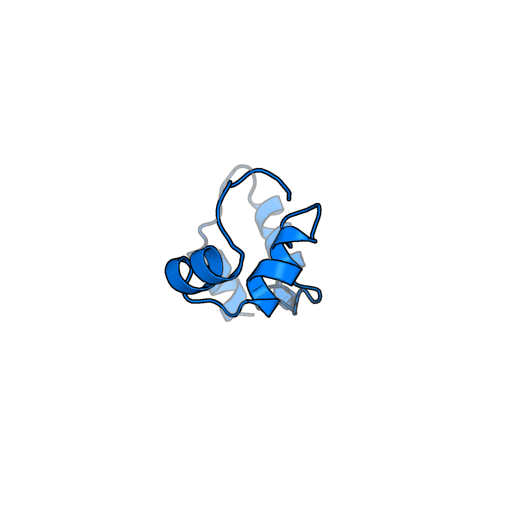 . ARG A 1 70 ? 4.326 -2.906 -21.724 1.00 95.62 70 ARG A C 1
ATOM 567 O O . ARG A 1 70 ? 4.382 -4.069 -22.101 1.00 95.62 70 ARG A O 1
ATOM 574 N N . GLU A 1 71 ? 5.386 -2.232 -21.282 1.00 94.69 71 GLU A N 1
ATOM 575 C CA . GLU A 1 71 ? 6.728 -2.815 -21.150 1.00 94.69 71 GLU A CA 1
ATOM 576 C C . GLU A 1 71 ? 6.757 -3.982 -20.145 1.00 94.69 71 GLU A C 1
ATOM 578 O O . GLU A 1 71 ? 7.410 -4.988 -20.400 1.00 94.69 71 GLU A O 1
ATOM 583 N N . ILE A 1 72 ? 6.035 -3.877 -19.021 1.00 94.31 72 ILE A N 1
ATOM 584 C CA . ILE A 1 72 ? 5.908 -4.967 -18.039 1.00 94.31 72 ILE A CA 1
ATOM 585 C C . ILE A 1 72 ? 5.120 -6.151 -18.604 1.00 94.31 72 ILE A C 1
ATOM 587 O O . ILE A 1 72 ? 5.511 -7.283 -18.363 1.00 94.31 72 ILE A O 1
ATOM 591 N N . VAL A 1 73 ? 4.017 -5.900 -19.315 1.00 93.12 73 VAL A N 1
ATOM 592 C CA . VAL A 1 73 ? 3.143 -6.956 -19.861 1.00 93.12 73 VAL A CA 1
ATOM 593 C C . VAL A 1 73 ? 3.791 -7.697 -21.033 1.00 93.12 73 VAL A C 1
ATOM 595 O O . VAL A 1 73 ? 3.532 -8.880 -21.217 1.00 93.12 73 VAL A O 1
ATOM 598 N N . ALA A 1 74 ? 4.610 -7.015 -21.835 1.00 91.62 74 ALA A N 1
ATOM 599 C CA . ALA A 1 74 ? 5.296 -7.613 -22.981 1.00 91.62 74 ALA A CA 1
ATOM 600 C C . ALA A 1 74 ? 6.549 -8.427 -22.606 1.00 91.62 74 ALA A C 1
ATOM 602 O O . ALA A 1 74 ? 7.143 -9.051 -23.484 1.00 91.62 74 ALA A O 1
ATOM 603 N N . ARG A 1 75 ? 6.975 -8.379 -21.340 1.00 84.62 75 ARG A N 1
ATOM 604 C CA . ARG A 1 75 ? 8.154 -9.074 -20.819 1.00 84.62 75 ARG A CA 1
ATOM 605 C C . ARG A 1 75 ? 7.757 -10.365 -20.116 1.00 84.62 75 ARG A C 1
ATOM 607 O O . ARG A 1 75 ? 8.515 -11.342 -20.286 1.00 84.62 75 ARG A O 1
#